Protein AF-A0A6G7Y938-F1 (afdb_monomer_lite)

Foldseek 3Di:
DDPPPPPPPPDVVNVVVVVVDQPDDPVQPQLSVLVNVQDPPDDPVPCPVSVVSNVVSVCCRVCVPVVPPDDDD

Secondary structure (DSSP, 8-state):
--------PPPHHHHHHHHHSPPPP-S-HHHHHHHHH----S-TTTTHHHHHHHHHHHHHHH-GGGGSPPPP-

Structure (mmCIF, N/CA/C/O backbone):
data_AF-A0A6G7Y938-F1
#
_entry.id   AF-A0A6G7Y938-F1
#
loop_
_atom_site.group_PDB
_atom_site.id
_atom_site.type_symbol
_atom_site.label_atom_id
_atom_site.label_alt_id
_atom_site.label_comp_id
_atom_site.label_asym_id
_atom_site.label_entity_id
_atom_site.label_seq_id
_atom_site.pdbx_PDB_ins_code
_atom_site.Cartn_x
_atom_site.Cartn_y
_atom_site.Cartn_z
_atom_site.occupancy
_atom_site.B_iso_or_equiv
_atom_site.auth_seq_id
_atom_site.auth_comp_id
_atom_site.auth_asym_id
_atom_site.auth_atom_id
_atom_site.pdbx_PDB_model_num
ATOM 1 N N . MET A 1 1 ? 26.957 38.709 -16.198 1.00 44.59 1 MET A N 1
ATOM 2 C CA . MET A 1 1 ? 27.245 37.499 -15.404 1.00 44.59 1 MET A CA 1
ATOM 3 C C . MET A 1 1 ? 25.897 36.889 -15.099 1.00 44.59 1 MET A C 1
ATOM 5 O O . MET A 1 1 ? 25.282 37.242 -14.106 1.00 44.59 1 MET A O 1
ATOM 9 N N . GLU A 1 2 ? 25.374 36.122 -16.047 1.00 48.50 2 GLU A N 1
ATOM 10 C CA . GLU A 1 2 ? 24.119 35.397 -15.881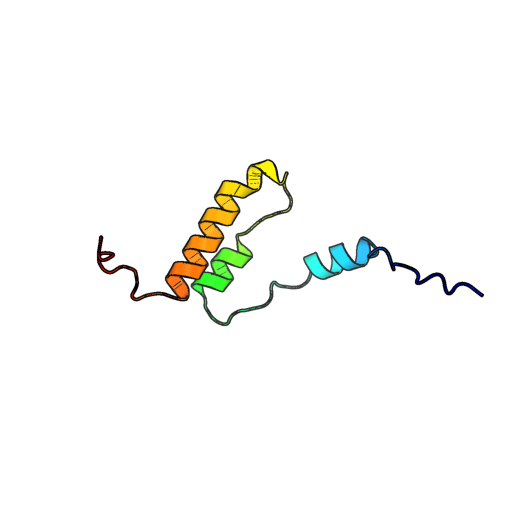 1.00 48.50 2 GLU A CA 1
ATOM 11 C C . GLU A 1 2 ? 24.477 34.076 -15.206 1.00 48.50 2 GLU A C 1
ATOM 13 O O . GLU A 1 2 ? 25.213 33.259 -15.757 1.00 48.50 2 GLU A O 1
ATOM 18 N N . GLU A 1 3 ? 24.053 33.929 -13.956 1.00 56.41 3 GLU A N 1
ATOM 19 C CA . GLU A 1 3 ? 24.212 32.710 -13.178 1.00 56.41 3 GLU A CA 1
ATOM 20 C C . GLU A 1 3 ? 23.334 31.634 -13.823 1.00 56.41 3 GLU A C 1
ATOM 22 O O . GLU A 1 3 ? 22.123 31.574 -13.612 1.00 56.41 3 GLU A O 1
ATOM 27 N N . HIS A 1 4 ? 23.947 30.805 -14.669 1.00 49.56 4 HIS A N 1
ATOM 28 C CA . HIS A 1 4 ? 23.351 29.564 -15.138 1.00 49.56 4 HIS A CA 1
ATOM 29 C C . HIS A 1 4 ? 23.137 28.677 -13.911 1.00 49.56 4 HIS A C 1
ATOM 31 O O . HIS A 1 4 ? 24.044 27.971 -13.473 1.00 49.56 4 HIS A O 1
ATOM 37 N N . ARG A 1 5 ? 21.940 28.743 -13.323 1.00 60.38 5 ARG A N 1
ATOM 38 C CA . ARG A 1 5 ? 21.451 27.743 -12.378 1.00 60.38 5 ARG A CA 1
ATOM 39 C C . ARG A 1 5 ? 21.436 26.414 -13.126 1.00 60.38 5 ARG A C 1
ATOM 41 O O . ARG A 1 5 ? 20.481 26.127 -13.842 1.00 60.38 5 ARG A O 1
ATOM 48 N N . SER A 1 6 ? 22.523 25.656 -13.003 1.00 54.03 6 SER A N 1
ATOM 49 C CA . SER A 1 6 ? 22.606 24.270 -13.436 1.00 54.03 6 SER A CA 1
ATOM 50 C C . SER A 1 6 ? 21.430 23.538 -12.808 1.00 54.03 6 SER A C 1
ATOM 52 O O . SER A 1 6 ? 21.385 23.335 -11.595 1.00 54.03 6 SER A O 1
ATOM 54 N N . VAL A 1 7 ? 20.429 23.224 -13.624 1.00 59.12 7 VAL A N 1
ATOM 55 C CA . VAL A 1 7 ? 19.505 22.145 -13.309 1.00 59.12 7 VAL A CA 1
ATOM 56 C C . VAL A 1 7 ? 20.387 20.907 -13.296 1.00 59.12 7 VAL A C 1
ATOM 58 O O . VAL A 1 7 ? 20.869 20.475 -14.338 1.00 59.12 7 VAL A O 1
ATOM 61 N N . GLU A 1 8 ? 20.718 20.441 -12.097 1.00 57.34 8 GLU A N 1
ATOM 62 C CA . GLU A 1 8 ? 21.302 19.126 -11.886 1.00 57.34 8 GLU A CA 1
ATOM 63 C C . GLU A 1 8 ? 20.246 18.134 -12.378 1.00 57.34 8 GLU A C 1
ATOM 65 O O . GLU A 1 8 ? 19.236 17.889 -11.718 1.00 57.34 8 GLU A O 1
ATOM 70 N N . GLU A 1 9 ? 20.392 17.708 -13.631 1.00 56.88 9 GLU A N 1
ATOM 71 C CA . GLU A 1 9 ? 19.599 16.631 -14.202 1.00 56.88 9 GLU A CA 1
ATOM 72 C C . GLU A 1 9 ? 19.890 15.402 -13.329 1.00 56.88 9 GLU A C 1
ATOM 74 O O . GLU A 1 9 ? 21.067 15.084 -13.130 1.00 56.88 9 GLU A O 1
ATOM 79 N N . PRO A 1 10 ? 18.874 14.798 -12.686 1.00 57.50 10 PRO A N 1
ATOM 80 C CA . PRO A 1 10 ? 19.108 13.742 -11.710 1.00 57.50 10 PRO A CA 1
ATOM 81 C C . PRO A 1 10 ? 19.861 12.597 -12.396 1.00 57.50 10 PRO A C 1
ATOM 83 O O . PRO A 1 10 ? 19.335 12.001 -13.330 1.00 57.50 10 PRO A O 1
ATOM 86 N N . ASP A 1 11 ? 21.097 12.322 -11.956 1.00 59.69 11 ASP A N 1
ATOM 87 C CA . ASP A 1 11 ? 21.927 11.236 -12.493 1.00 59.69 11 ASP A CA 1
ATOM 88 C C . ASP A 1 11 ? 21.124 9.933 -12.372 1.00 59.69 11 ASP A C 1
ATOM 90 O O . ASP A 1 11 ? 20.675 9.579 -11.280 1.00 59.69 11 ASP A O 1
ATOM 94 N N . ASP A 1 12 ? 20.908 9.220 -13.479 1.00 59.69 12 ASP A N 1
ATOM 95 C CA . ASP A 1 12 ? 20.126 7.977 -13.508 1.00 59.69 12 ASP A CA 1
ATOM 96 C C . ASP A 1 12 ? 20.607 6.938 -12.474 1.00 59.69 12 ASP A C 1
ATOM 98 O O . ASP A 1 12 ? 19.832 6.080 -12.040 1.00 59.69 12 ASP A O 1
ATOM 102 N N . ARG A 1 13 ? 21.868 7.017 -12.011 1.00 55.56 13 ARG A N 1
ATOM 103 C CA . ARG A 1 13 ? 22.362 6.163 -10.918 1.00 55.56 13 ARG A CA 1
ATOM 104 C C . ARG A 1 13 ? 21.800 6.548 -9.557 1.00 55.56 13 ARG A C 1
ATOM 106 O O . ARG A 1 13 ? 21.658 5.660 -8.724 1.00 55.56 13 ARG A O 1
ATOM 113 N N . ASP A 1 14 ? 21.464 7.812 -9.325 1.00 59.03 14 ASP A N 1
ATOM 114 C CA . ASP A 1 14 ? 20.782 8.265 -8.109 1.00 59.03 14 ASP A CA 1
ATOM 115 C C . ASP A 1 14 ? 19.331 7.763 -8.082 1.00 59.03 14 ASP A C 1
ATOM 117 O O . ASP A 1 14 ? 18.861 7.246 -7.069 1.00 59.03 14 ASP A O 1
ATOM 121 N N . ALA A 1 15 ? 18.648 7.778 -9.234 1.00 60.28 15 ALA A N 1
ATOM 122 C CA . ALA A 1 15 ? 17.326 7.170 -9.383 1.00 60.28 15 ALA A CA 1
ATOM 123 C C . ALA A 1 15 ? 17.365 5.647 -9.159 1.00 60.28 15 ALA A C 1
ATOM 125 O O . ALA A 1 15 ? 16.549 5.115 -8.405 1.00 60.28 15 ALA A O 1
ATOM 126 N N . ALA A 1 16 ? 18.349 4.954 -9.740 1.00 60.22 16 ALA A N 1
ATOM 127 C CA . ALA A 1 16 ? 18.544 3.520 -9.534 1.00 60.22 16 ALA A CA 1
ATOM 128 C C . ALA A 1 16 ? 18.911 3.179 -8.076 1.00 60.22 16 ALA A C 1
ATOM 130 O O . ALA A 1 16 ? 18.406 2.204 -7.519 1.00 60.22 16 ALA A O 1
ATOM 131 N N . ALA A 1 17 ? 19.743 3.995 -7.424 1.00 59.84 17 ALA A N 1
ATOM 132 C CA . ALA A 1 17 ? 20.081 3.839 -6.011 1.00 59.84 17 ALA A CA 1
ATOM 133 C C . ALA A 1 17 ? 18.872 4.094 -5.094 1.00 59.84 17 ALA A C 1
ATOM 135 O O . ALA A 1 17 ? 18.692 3.379 -4.108 1.00 59.84 17 ALA A O 1
ATOM 136 N N . ARG A 1 18 ? 18.005 5.058 -5.434 1.00 60.25 18 ARG A N 1
ATOM 137 C CA . ARG A 1 18 ? 16.762 5.328 -4.698 1.00 60.25 18 ARG A CA 1
ATOM 138 C C . ARG A 1 18 ? 15.704 4.246 -4.918 1.00 60.25 18 ARG A C 1
ATOM 140 O O . ARG A 1 18 ? 14.961 3.955 -3.989 1.00 60.25 18 ARG A O 1
ATOM 147 N N . ALA A 1 19 ? 15.679 3.615 -6.091 1.00 61.72 19 ALA A N 1
ATOM 148 C CA . ALA A 1 19 ? 14.863 2.430 -6.359 1.00 61.72 19 ALA A CA 1
ATOM 149 C C . ALA A 1 19 ? 15.348 1.187 -5.586 1.00 61.72 19 ALA A C 1
ATOM 151 O O . ALA A 1 19 ? 14.550 0.314 -5.263 1.00 61.72 19 ALA A O 1
ATOM 152 N N . ALA A 1 20 ? 16.644 1.108 -5.263 1.00 63.88 20 ALA A N 1
ATOM 153 C CA . ALA A 1 20 ? 17.220 0.007 -4.488 1.00 63.88 20 ALA A CA 1
ATOM 154 C C . ALA A 1 20 ? 17.047 0.155 -2.962 1.00 63.88 20 ALA A C 1
ATOM 156 O O . ALA A 1 20 ? 17.282 -0.805 -2.222 1.00 63.88 20 ALA A O 1
ATOM 157 N N . ALA A 1 21 ? 16.663 1.336 -2.469 1.00 68.19 21 ALA A N 1
ATOM 158 C CA . ALA A 1 21 ? 16.356 1.535 -1.058 1.00 68.19 21 ALA A CA 1
ATOM 159 C C . ALA A 1 21 ? 14.998 0.892 -0.716 1.00 68.19 21 ALA A C 1
ATOM 161 O O . ALA A 1 21 ? 14.063 0.997 -1.512 1.00 68.19 21 ALA A O 1
ATOM 162 N N . PRO A 1 22 ? 14.853 0.244 0.458 1.00 66.94 22 PRO A N 1
ATOM 163 C CA . PRO A 1 22 ? 13.560 -0.285 0.870 1.00 66.94 22 PRO A CA 1
ATOM 164 C C . PRO A 1 22 ? 12.529 0.853 0.907 1.00 66.94 22 PRO A C 1
ATOM 166 O O . PRO A 1 22 ? 12.874 1.964 1.334 1.00 66.94 22 PRO A O 1
ATOM 169 N N . PRO A 1 23 ? 11.281 0.602 0.472 1.00 67.94 23 PRO A N 1
ATOM 170 C CA . PRO A 1 23 ? 10.257 1.632 0.465 1.00 67.94 23 PRO A CA 1
ATOM 171 C C . PRO A 1 23 ? 10.079 2.201 1.882 1.00 67.94 23 PRO A C 1
ATOM 173 O O . PRO A 1 23 ? 10.174 1.456 2.866 1.00 67.94 23 PRO A O 1
ATOM 176 N N . PRO A 1 24 ? 9.851 3.519 2.016 1.00 72.94 24 PRO A N 1
ATOM 177 C CA . PRO A 1 24 ? 9.633 4.135 3.316 1.00 72.94 24 PRO A CA 1
ATOM 178 C C . PRO A 1 24 ? 8.425 3.494 4.005 1.00 72.94 24 PRO A C 1
ATOM 180 O O . PRO A 1 24 ? 7.368 3.331 3.398 1.00 72.94 24 PRO A O 1
ATOM 183 N N . THR A 1 25 ? 8.576 3.148 5.284 1.00 81.25 25 THR A N 1
ATOM 184 C CA . THR A 1 25 ? 7.505 2.508 6.053 1.00 81.25 25 THR A CA 1
ATOM 185 C C . THR A 1 25 ? 6.583 3.556 6.663 1.00 81.25 25 THR A C 1
ATOM 187 O O . THR A 1 25 ? 7.033 4.461 7.367 1.00 81.25 25 THR A O 1
ATOM 190 N N . THR A 1 26 ? 5.286 3.390 6.462 1.00 78.50 26 THR A N 1
ATOM 191 C CA . THR A 1 26 ? 4.216 4.202 7.053 1.00 78.50 26 THR A CA 1
ATOM 192 C C . THR A 1 26 ? 3.835 3.746 8.465 1.00 78.50 26 THR A C 1
ATOM 194 O O . THR A 1 26 ? 3.092 4.444 9.159 1.00 78.50 26 THR A O 1
ATOM 197 N N . GLY A 1 27 ? 4.312 2.570 8.894 1.00 81.44 27 GLY A N 1
ATOM 198 C CA . GLY A 1 27 ? 3.967 1.954 10.178 1.00 81.44 27 GLY A CA 1
ATOM 199 C C . GLY A 1 27 ? 2.599 1.263 10.176 1.00 81.44 27 GLY A C 1
ATOM 200 O O . GLY A 1 27 ? 2.149 0.799 11.223 1.00 81.44 27 GLY A O 1
ATOM 201 N N . HIS A 1 28 ? 1.946 1.179 9.015 1.00 83.00 28 HIS A N 1
ATOM 202 C CA . HIS A 1 28 ? 0.666 0.511 8.813 1.00 83.00 28 HIS A CA 1
ATOM 203 C C . HIS A 1 28 ? 0.869 -0.682 7.882 1.00 83.00 28 HIS A C 1
ATOM 205 O O . HIS A 1 28 ? 1.007 -0.515 6.673 1.00 83.00 28 HIS A O 1
ATOM 211 N N . ALA A 1 29 ? 0.808 -1.897 8.433 1.00 83.19 29 ALA A N 1
ATOM 212 C CA . ALA A 1 29 ? 1.156 -3.122 7.709 1.00 83.19 29 ALA A CA 1
ATOM 213 C C . ALA A 1 29 ? 0.382 -3.327 6.389 1.00 83.19 29 ALA A C 1
ATOM 215 O O . ALA A 1 29 ? 0.943 -3.842 5.426 1.00 83.19 29 ALA A O 1
ATOM 216 N N . GLU A 1 30 ? -0.891 -2.922 6.320 1.00 80.31 30 GLU A N 1
ATOM 217 C CA . GLU A 1 30 ? -1.680 -3.007 5.081 1.00 80.31 30 GLU A CA 1
ATOM 218 C C . GLU A 1 30 ? -1.222 -2.008 4.012 1.00 80.31 30 GLU A C 1
ATOM 220 O O . GLU A 1 30 ? -1.161 -2.364 2.837 1.00 80.31 30 GLU A O 1
ATOM 225 N N . ILE A 1 31 ? -0.874 -0.784 4.418 1.00 80.38 31 ILE A N 1
ATOM 226 C CA . ILE A 1 31 ? -0.384 0.263 3.514 1.00 80.38 31 ILE A CA 1
ATOM 227 C C . ILE A 1 31 ? 1.008 -0.109 3.022 1.00 80.38 31 ILE A C 1
ATOM 229 O O . ILE A 1 31 ? 1.261 -0.093 1.824 1.00 80.38 31 ILE A O 1
ATOM 233 N N . ASP A 1 32 ? 1.884 -0.511 3.942 1.00 83.44 32 ASP A N 1
ATOM 234 C CA . ASP A 1 32 ? 3.254 -0.912 3.631 1.00 83.44 32 ASP A CA 1
ATOM 235 C C . ASP A 1 32 ? 3.276 -2.095 2.656 1.00 83.44 32 ASP A C 1
ATOM 237 O O . ASP A 1 32 ? 4.066 -2.107 1.716 1.00 83.44 32 ASP A O 1
ATOM 241 N N . ARG A 1 33 ? 2.354 -3.055 2.812 1.00 83.88 33 ARG A N 1
ATOM 242 C CA . ARG A 1 33 ? 2.195 -4.160 1.862 1.00 83.88 33 ARG A CA 1
ATOM 243 C C . ARG A 1 33 ? 1.713 -3.685 0.492 1.00 83.88 33 ARG A C 1
ATOM 245 O O . ARG A 1 33 ? 2.269 -4.122 -0.506 1.00 83.88 33 ARG A O 1
ATOM 252 N N . ALA A 1 34 ? 0.688 -2.837 0.436 1.00 81.56 34 ALA A N 1
ATOM 253 C CA . ALA A 1 34 ? 0.150 -2.352 -0.834 1.00 81.56 34 ALA A CA 1
ATOM 254 C C . ALA A 1 34 ? 1.165 -1.493 -1.603 1.00 81.56 34 ALA A C 1
ATOM 256 O O . ALA A 1 34 ? 1.248 -1.586 -2.820 1.00 81.56 34 ALA A O 1
ATOM 257 N N . LEU A 1 35 ? 1.965 -0.693 -0.895 1.00 81.38 35 LEU A N 1
ATOM 258 C CA . LEU A 1 35 ? 3.035 0.103 -1.492 1.00 81.38 35 LEU A CA 1
ATOM 259 C C . LEU A 1 35 ? 4.230 -0.751 -1.929 1.00 81.38 35 LEU A C 1
ATOM 261 O O . LEU A 1 35 ? 4.861 -0.422 -2.924 1.00 81.38 35 LEU A O 1
ATOM 265 N N . ALA A 1 36 ? 4.542 -1.834 -1.211 1.00 83.44 36 ALA A N 1
ATOM 266 C CA . ALA A 1 36 ? 5.594 -2.769 -1.615 1.00 83.44 36 ALA A CA 1
ATOM 267 C C . ALA A 1 36 ? 5.212 -3.607 -2.848 1.00 83.44 36 ALA A C 1
ATOM 269 O O . ALA A 1 36 ? 6.097 -4.034 -3.582 1.00 83.44 36 ALA A O 1
ATOM 270 N N . ASP A 1 37 ? 3.916 -3.853 -3.053 1.00 82.00 37 ASP A N 1
ATOM 271 C CA . ASP A 1 37 ? 3.374 -4.582 -4.210 1.00 82.00 37 ASP A CA 1
ATOM 272 C C . ASP A 1 37 ? 3.174 -3.673 -5.439 1.00 82.00 37 ASP A C 1
ATOM 274 O O . ASP A 1 37 ? 3.038 -4.158 -6.558 1.00 82.00 37 ASP A O 1
ATOM 278 N N . LEU A 1 38 ? 3.166 -2.349 -5.238 1.00 80.25 38 LEU A N 1
ATOM 279 C CA . LEU A 1 38 ? 2.987 -1.366 -6.300 1.00 80.25 38 LEU A CA 1
ATOM 280 C C . LEU A 1 38 ? 4.240 -1.290 -7.186 1.00 80.25 38 LEU A C 1
ATOM 282 O O . LEU A 1 38 ? 5.193 -0.574 -6.875 1.00 80.25 38 LEU A O 1
ATOM 286 N N . ASP A 1 39 ? 4.203 -1.989 -8.318 1.00 77.19 39 ASP A N 1
ATOM 287 C CA . ASP A 1 39 ? 5.188 -1.848 -9.388 1.00 77.19 39 ASP A CA 1
ATOM 288 C C . ASP A 1 39 ? 4.751 -0.760 -10.384 1.00 77.19 39 ASP A C 1
ATOM 290 O O . ASP A 1 39 ? 3.642 -0.783 -10.919 1.00 77.19 39 ASP A O 1
ATOM 294 N N . LEU A 1 40 ? 5.624 0.229 -10.589 1.00 75.25 40 LEU A N 1
ATOM 295 C CA . LEU A 1 40 ? 5.442 1.336 -11.538 1.00 75.25 40 LEU A CA 1
ATOM 296 C C . LEU A 1 40 ? 6.562 1.355 -12.591 1.00 75.25 40 LEU A C 1
ATOM 298 O O . LEU A 1 40 ? 6.867 2.412 -13.147 1.00 75.25 40 LEU A O 1
ATOM 302 N N . GLY A 1 41 ? 7.249 0.225 -12.788 1.00 77.50 41 GLY A N 1
ATOM 303 C CA . GLY A 1 41 ? 8.348 0.105 -13.746 1.00 77.50 41 GLY A CA 1
ATOM 304 C C . GLY A 1 41 ? 7.872 -0.095 -15.185 1.00 77.50 41 GLY A C 1
ATOM 305 O O . GLY A 1 41 ? 8.651 0.093 -16.121 1.00 77.50 41 GLY A O 1
ATOM 306 N N . GLU A 1 42 ? 6.608 -0.473 -15.364 1.00 73.81 42 GLU A N 1
ATOM 307 C CA . GLU A 1 42 ? 5.976 -0.669 -16.664 1.00 73.81 42 GLU A CA 1
ATOM 308 C C . GLU A 1 42 ? 5.483 0.649 -17.291 1.00 73.81 42 GLU A C 1
ATOM 310 O O . GLU A 1 42 ? 5.736 1.758 -16.816 1.00 73.81 42 GLU A O 1
ATOM 315 N N . ASP A 1 43 ? 4.844 0.545 -18.457 1.00 77.38 43 ASP A N 1
ATOM 316 C CA . ASP A 1 43 ? 4.299 1.709 -19.143 1.00 77.38 43 ASP A CA 1
ATOM 317 C C . ASP A 1 43 ? 3.207 2.397 -18.305 1.00 77.38 43 ASP A C 1
ATOM 319 O O . ASP A 1 43 ? 2.277 1.762 -17.800 1.00 77.38 43 ASP A O 1
ATOM 323 N N . VAL A 1 44 ? 3.285 3.728 -18.219 1.00 74.62 44 VAL A N 1
ATOM 324 C CA . VAL A 1 44 ? 2.395 4.558 -17.393 1.00 74.62 44 VAL A CA 1
ATOM 325 C C . VAL A 1 44 ? 0.915 4.429 -17.748 1.00 74.62 44 VAL A C 1
ATOM 327 O O . VAL A 1 44 ? 0.062 4.670 -16.893 1.00 74.62 44 VAL A O 1
ATOM 330 N N . HIS A 1 45 ? 0.582 4.025 -18.977 1.00 79.56 45 HIS A N 1
ATOM 331 C CA . HIS A 1 45 ? -0.799 3.776 -19.384 1.00 79.56 45 HIS A CA 1
ATOM 332 C C . HIS A 1 45 ? -1.366 2.475 -18.802 1.00 79.56 45 HIS A C 1
ATOM 334 O O . HIS A 1 45 ? -2.584 2.307 -18.778 1.00 79.56 45 HIS A O 1
ATOM 340 N N . GLN A 1 46 ? -0.513 1.585 -18.291 1.00 75.38 46 GLN A N 1
ATOM 341 C CA . GLN A 1 46 ? -0.898 0.320 -17.662 1.00 75.38 46 GLN A CA 1
ATOM 342 C C . GLN A 1 46 ? -1.008 0.426 -16.133 1.00 75.38 46 GLN A C 1
ATOM 344 O O . GLN A 1 46 ? -1.575 -0.452 -15.491 1.00 75.38 46 GLN A O 1
ATOM 349 N N 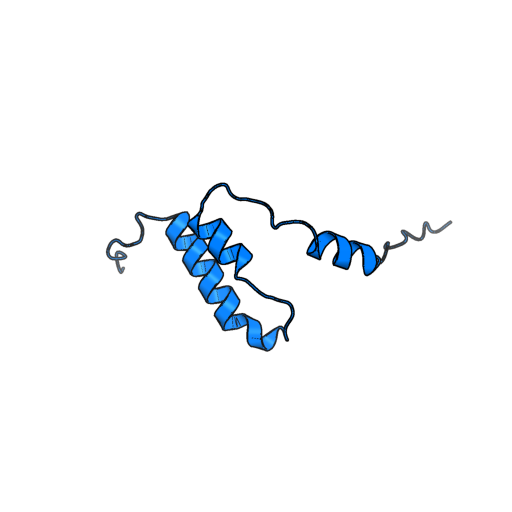. HIS A 1 47 ? -0.539 1.525 -15.533 1.00 80.00 47 HIS A N 1
ATOM 350 C CA . HIS A 1 47 ? -0.532 1.701 -14.075 1.00 80.00 47 HIS A CA 1
ATOM 351 C C . HIS A 1 47 ? -1.901 2.019 -13.474 1.00 80.00 47 HIS A C 1
ATOM 353 O O . HIS A 1 47 ? -2.022 2.097 -12.254 1.00 80.00 47 HIS A O 1
ATOM 359 N N . HIS A 1 48 ? -2.931 2.261 -14.287 1.00 80.94 48 HIS A N 1
ATOM 360 C CA . HIS A 1 48 ? -4.215 2.750 -13.785 1.00 80.94 48 HIS A CA 1
ATOM 361 C C . HIS A 1 48 ? -4.832 1.804 -12.741 1.00 80.94 48 HIS A C 1
ATOM 363 O O . HIS A 1 48 ? -5.256 2.258 -11.678 1.00 80.94 48 HIS A O 1
ATOM 369 N N . ASP A 1 49 ? -4.823 0.496 -13.005 1.00 79.38 49 ASP A N 1
ATOM 370 C CA . ASP A 1 49 ? -5.335 -0.508 -12.068 1.00 79.38 49 ASP A CA 1
ATOM 371 C C . ASP A 1 49 ? -4.465 -0.621 -10.805 1.00 79.38 49 ASP A C 1
ATOM 373 O O . ASP A 1 49 ? -4.989 -0.683 -9.692 1.00 79.38 49 ASP A O 1
ATOM 377 N N . ALA A 1 50 ? -3.138 -0.563 -10.956 1.00 78.88 50 ALA A N 1
ATOM 378 C CA . ALA A 1 50 ? -2.197 -0.620 -9.838 1.00 78.88 50 ALA A CA 1
ATOM 379 C C . ALA A 1 50 ? -2.335 0.604 -8.909 1.00 78.88 50 ALA A C 1
ATOM 381 O O . ALA A 1 50 ? -2.390 0.467 -7.684 1.00 78.88 50 ALA A O 1
ATOM 382 N N . TYR A 1 51 ? -2.491 1.802 -9.481 1.00 81.88 51 TYR A N 1
ATOM 383 C CA . TYR A 1 51 ? -2.774 3.021 -8.726 1.00 81.88 51 TYR A CA 1
ATOM 384 C C . TYR A 1 51 ? -4.124 2.960 -8.018 1.00 81.88 51 TYR A C 1
ATOM 386 O O . TYR A 1 51 ? -4.204 3.345 -6.851 1.00 81.88 51 TYR A O 1
ATOM 394 N N . ALA A 1 52 ? -5.176 2.480 -8.686 1.00 84.25 52 ALA A N 1
ATOM 395 C CA . ALA A 1 52 ? -6.490 2.336 -8.067 1.00 84.25 52 ALA A CA 1
ATOM 396 C C . ALA A 1 52 ? -6.424 1.409 -6.842 1.00 84.25 52 ALA A C 1
ATOM 398 O O . ALA A 1 52 ? -6.870 1.794 -5.759 1.00 84.25 52 ALA A O 1
ATOM 399 N N . ALA A 1 53 ? -5.773 0.249 -6.975 1.00 82.75 53 ALA A N 1
ATOM 400 C CA . ALA A 1 53 ? -5.599 -0.707 -5.885 1.00 82.75 53 ALA A CA 1
ATOM 401 C C . ALA A 1 53 ? -4.802 -0.121 -4.705 1.00 82.75 53 ALA A C 1
ATOM 403 O O . ALA A 1 53 ? -5.200 -0.266 -3.544 1.00 82.75 53 ALA A O 1
ATOM 404 N N . ALA A 1 54 ? -3.704 0.589 -4.986 1.00 81.88 54 ALA A N 1
ATOM 405 C CA . ALA A 1 54 ? -2.901 1.243 -3.956 1.00 81.88 54 ALA A CA 1
ATOM 406 C C . ALA A 1 54 ? -3.691 2.341 -3.222 1.00 81.88 54 ALA A C 1
ATOM 408 O O . ALA A 1 54 ? -3.656 2.414 -1.991 1.00 81.88 54 ALA A O 1
ATOM 409 N N . VAL A 1 55 ? -4.451 3.167 -3.952 1.00 84.6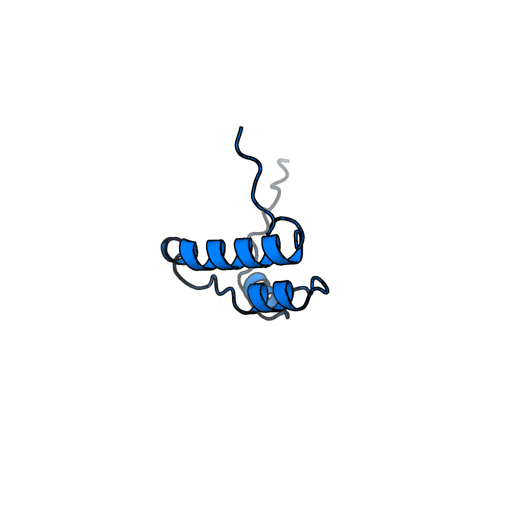9 55 VAL A N 1
ATOM 410 C CA . VAL A 1 55 ? -5.296 4.216 -3.363 1.00 84.69 55 VAL A CA 1
ATOM 411 C C . VAL A 1 55 ? -6.386 3.611 -2.484 1.00 84.69 55 VAL A C 1
ATOM 413 O O . VAL A 1 55 ? -6.581 4.088 -1.367 1.00 84.69 55 VAL A O 1
ATOM 416 N N . GLU A 1 56 ? -7.064 2.550 -2.924 1.00 84.44 56 GLU A N 1
ATOM 417 C CA . GLU A 1 56 ? -8.074 1.867 -2.108 1.00 84.44 56 GLU A CA 1
ATOM 418 C C . GLU A 1 56 ? -7.482 1.285 -0.819 1.00 84.44 56 GLU A C 1
ATOM 420 O O . GLU A 1 56 ? -8.066 1.449 0.256 1.00 84.44 56 GLU A O 1
ATOM 425 N N . ALA A 1 57 ? -6.304 0.658 -0.893 1.00 82.31 57 ALA A N 1
ATOM 426 C CA . ALA A 1 57 ? -5.619 0.120 0.278 1.00 82.31 57 ALA A CA 1
ATOM 427 C C . ALA A 1 57 ? -5.252 1.221 1.287 1.00 82.31 57 ALA A C 1
ATOM 429 O O . ALA A 1 57 ? -5.525 1.083 2.483 1.00 82.31 57 ALA A O 1
ATOM 430 N N . VAL A 1 58 ? -4.711 2.344 0.804 1.00 82.19 58 VAL A N 1
ATOM 431 C CA . VAL A 1 58 ? -4.416 3.525 1.631 1.00 82.19 58 VAL A CA 1
ATOM 432 C C . VAL A 1 58 ? -5.697 4.079 2.252 1.00 82.19 58 VAL A C 1
ATOM 434 O O . VAL A 1 58 ? -5.734 4.386 3.443 1.00 82.19 58 VAL A O 1
ATOM 437 N N . GLN A 1 59 ? -6.773 4.180 1.475 1.00 84.06 59 GLN A N 1
ATOM 438 C CA . GLN A 1 59 ? -8.030 4.758 1.935 1.00 84.06 59 GLN A CA 1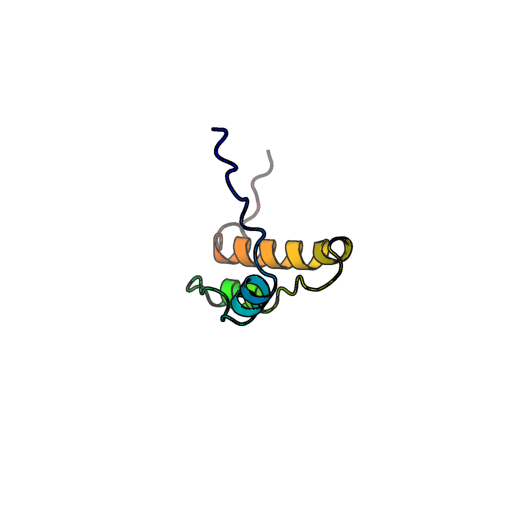
ATOM 439 C C . GLN A 1 59 ? -8.718 3.875 2.980 1.00 84.06 59 GLN A C 1
ATOM 441 O O . GLN A 1 59 ? -9.224 4.399 3.970 1.00 84.06 59 GLN A O 1
ATOM 446 N N . ARG A 1 60 ? -8.675 2.547 2.823 1.00 80.06 60 ARG A N 1
ATOM 447 C CA . ARG A 1 60 ? -9.165 1.590 3.827 1.00 80.06 60 ARG A CA 1
ATOM 448 C C . ARG A 1 60 ? -8.375 1.683 5.127 1.00 80.06 60 ARG A C 1
ATOM 450 O O . ARG A 1 60 ? -8.973 1.731 6.198 1.00 80.06 60 ARG A O 1
ATOM 457 N N . ALA A 1 61 ? -7.050 1.720 5.030 1.00 79.31 61 ALA A N 1
ATOM 458 C CA . ALA A 1 61 ? -6.186 1.755 6.200 1.00 79.31 61 ALA A CA 1
ATOM 459 C C . ALA A 1 61 ? -6.294 3.080 6.973 1.00 79.31 61 ALA A C 1
ATOM 461 O O . ALA A 1 61 ? -6.306 3.073 8.201 1.00 79.31 61 ALA A O 1
ATOM 462 N N . LEU A 1 62 ? -6.417 4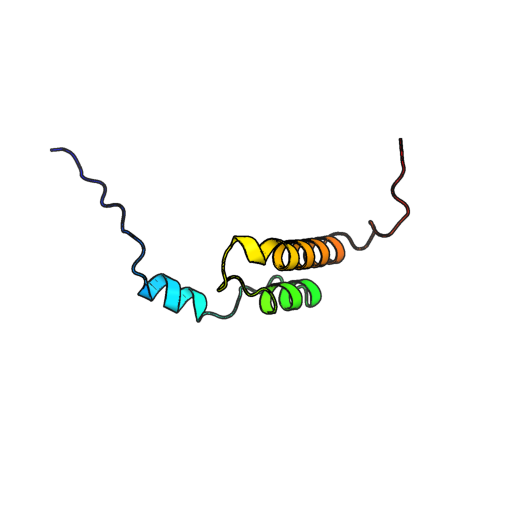.211 6.269 1.00 81.31 62 LEU A N 1
ATOM 463 C CA . LEU A 1 62 ? -6.576 5.530 6.891 1.00 81.31 62 LEU A CA 1
ATOM 464 C C . LEU A 1 62 ? -8.012 5.818 7.340 1.00 81.31 62 LEU A C 1
ATOM 466 O O . LEU A 1 62 ? -8.222 6.636 8.234 1.00 81.31 62 LEU A O 1
ATOM 470 N N . ASN A 1 63 ? -9.006 5.171 6.730 1.00 81.06 63 ASN A N 1
ATOM 471 C CA . ASN A 1 63 ? -10.414 5.383 7.036 1.00 81.06 63 ASN A CA 1
ATOM 472 C C . ASN A 1 63 ? -11.164 4.061 7.282 1.00 81.06 63 ASN A C 1
ATOM 474 O O . ASN A 1 63 ? -12.066 3.698 6.519 1.00 81.06 63 ASN A O 1
ATOM 478 N N . PRO A 1 64 ? -10.850 3.354 8.382 1.00 64.62 64 PRO A N 1
ATOM 479 C CA . PRO A 1 64 ? -11.500 2.086 8.708 1.00 64.62 64 PRO A CA 1
ATOM 480 C C . PRO A 1 64 ? -13.009 2.238 8.981 1.00 64.62 64 PRO A C 1
ATOM 482 O O . PRO A 1 64 ? -13.758 1.273 8.852 1.00 64.62 64 PRO A O 1
ATOM 485 N N . ALA A 1 65 ? -13.480 3.446 9.322 1.00 63.25 65 ALA A N 1
ATOM 486 C CA . ALA A 1 65 ? -14.882 3.731 9.636 1.00 63.25 65 ALA A CA 1
ATOM 487 C C . ALA A 1 65 ? -15.754 4.084 8.409 1.00 63.25 65 ALA A C 1
ATOM 489 O O . ALA A 1 65 ? -16.980 4.011 8.497 1.00 63.25 65 ALA A O 1
ATOM 490 N N . ALA A 1 66 ? -15.168 4.430 7.255 1.00 57.06 66 ALA A N 1
ATOM 491 C CA . ALA A 1 66 ? -15.927 4.775 6.042 1.00 57.06 66 ALA A CA 1
ATOM 492 C C . ALA A 1 66 ? -16.540 3.579 5.299 1.00 57.06 66 ALA A C 1
ATOM 494 O O . ALA A 1 66 ? -17.219 3.767 4.294 1.00 57.06 66 ALA A O 1
ATOM 495 N N . GLN A 1 67 ? -16.357 2.361 5.808 1.00 54.97 67 GLN A N 1
ATOM 496 C CA . GLN A 1 67 ? -17.069 1.168 5.339 1.00 54.97 67 GLN A CA 1
ATOM 497 C C . GLN A 1 67 ? -18.547 1.133 5.802 1.00 54.97 67 GLN A C 1
ATOM 499 O O . GLN A 1 67 ? -19.274 0.195 5.483 1.00 54.97 67 GLN A O 1
ATOM 504 N N . GLY A 1 68 ? -19.015 2.138 6.556 1.00 58.66 68 GLY A N 1
ATOM 505 C CA . GLY A 1 68 ? -20.440 2.351 6.834 1.00 58.66 68 GLY A CA 1
ATOM 506 C C . GLY A 1 68 ? -21.181 2.969 5.636 1.00 58.66 68 GLY A C 1
ATOM 507 O O . GLY A 1 68 ? -20.559 3.680 4.844 1.00 58.66 68 GLY A O 1
ATOM 508 N N . PRO A 1 69 ? -22.501 2.729 5.480 1.00 54.94 69 PRO A N 1
ATOM 509 C CA . PRO A 1 69 ? -23.261 3.203 4.328 1.00 54.94 69 PRO A CA 1
ATOM 510 C C . PRO A 1 69 ? -23.104 4.716 4.189 1.00 54.94 69 PRO A C 1
ATOM 512 O O . PRO A 1 69 ? -23.453 5.488 5.083 1.00 54.94 69 PRO A O 1
ATOM 515 N N . ARG A 1 70 ? -22.539 5.125 3.055 1.00 60.34 70 ARG A N 1
ATOM 516 C CA . ARG A 1 70 ? -22.338 6.521 2.685 1.00 60.34 70 ARG A CA 1
ATOM 517 C C . ARG A 1 70 ? -23.711 7.220 2.705 1.00 60.34 70 ARG A C 1
ATOM 519 O O . ARG A 1 70 ? -24.597 6.772 1.976 1.00 60.34 70 ARG A O 1
ATOM 526 N N . PRO A 1 71 ? -23.937 8.267 3.523 1.00 54.84 71 PRO A N 1
ATOM 527 C CA . PRO A 1 71 ? -25.184 9.016 3.466 1.00 54.84 71 PRO A CA 1
ATOM 528 C C . PRO A 1 71 ? -25.274 9.682 2.091 1.00 54.84 71 PRO A C 1
ATOM 530 O O . PRO A 1 71 ? -24.413 10.474 1.706 1.00 54.84 71 PRO A O 1
ATOM 533 N N . GLN A 1 72 ? -26.278 9.272 1.325 1.00 59.59 72 GLN A N 1
ATOM 534 C CA . GLN A 1 72 ? -26.615 9.837 0.023 1.00 59.59 72 GLN A CA 1
ATOM 535 C C . GLN A 1 72 ? -27.469 11.097 0.253 1.00 59.59 72 GLN A C 1
ATOM 537 O O . GLN A 1 72 ? -28.343 11.047 1.125 1.00 59.59 72 GLN A O 1
ATOM 542 N N . PRO A 1 73 ? -27.181 12.219 -0.439 1.00 62.88 73 PRO A N 1
ATOM 543 C CA . 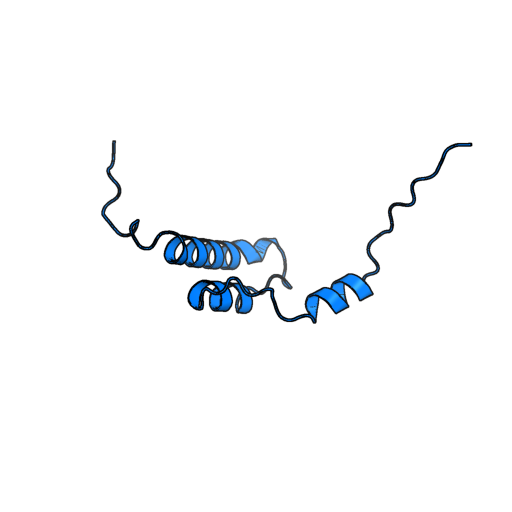PRO A 1 73 ? -27.980 13.440 -0.346 1.00 62.88 73 PRO A CA 1
ATOM 544 C C . PRO A 1 73 ? -29.387 13.266 -0.931 1.00 62.88 73 PRO A C 1
ATOM 546 O O . PRO A 1 73 ? -29.558 12.412 -1.833 1.00 62.88 73 PRO A O 1
#

Organism: NCBI:txid2714937

Radius of gyration: 18.65 Å; chains: 1; bounding box: 55×42×30 Å

pLDDT: mean 70.63, std 11.53, range [44.59, 84.69]

Sequence (73 aa):
MEEHRSVEEPDDRDAAARAAAPPPTTGHAEIDRALADLDLGEDVHQHHDAYAAAVEAVQRALNPAAQGPRPQP